Protein AF-A0AAZ3QEU1-F1 (afdb_monomer_lite)

Foldseek 3Di:
DVVVVVVVVVVVVVLVVLVVVLVVLVVVLVVLVVLLVVLVVQLVVLVVPVPDDDDPSVVVNVVSVVVSVVSVVVNVVSVVVSVVSVVVVVVVVVVDDPPPPCPDPDDDDDDDDDDDDDDDDDDDDDD

Secondary structure (DSSP, 8-state):
-HHHHHHHHHHHHHHHHHHHHHHHHHHHHHHHHHHHHHHHHHHHHHHTTTTS--SHHHHHHHHHHHHHHHHHHHHHHHHHHHHHHHHHHHHHHHT----S---------------------------

Organism: Oncorhynchus tshawytscha (NCBI:txid74940)

Sequence (127 aa):
MEGVLYKWTNYMTEITDKAESLKTKMSELRLYCDLLMQQVHTIQESEDQEGDHSNSSSETLNEASSLLSATCYTFIKTLEECMKMAKFKTDMALLNPPDDMMMSPVSPSSIQMARVGWYSTYCLAPG

Radius of gyration: 30.34 Å; chains: 1; bounding box: 49×63×72 Å

pLDDT: mean 74.04, std 22.02, range [34.56, 98.19]

Structure (mmCIF, N/CA/C/O backbone):
data_AF-A0AAZ3QEU1-F1
#
_entry.id   AF-A0AAZ3QEU1-F1
#
loop_
_atom_site.group_PDB
_atom_site.id
_atom_site.type_symbol
_atom_site.label_atom_id
_atom_site.label_alt_id
_atom_site.label_comp_id
_atom_site.label_asym_id
_atom_site.label_entity_id
_atom_site.label_seq_id
_atom_site.pdbx_PDB_ins_code
_atom_site.Cartn_x
_atom_site.Cartn_y
_atom_site.Cartn_z
_atom_site.occupancy
_atom_site.B_iso_or_equiv
_atom_site.auth_seq_id
_atom_site.auth_comp_id
_atom_site.auth_asym_id
_atom_site.auth_atom_id
_atom_site.pdbx_PDB_model_num
ATOM 1 N N . MET A 1 1 ? 30.168 2.566 -32.098 1.00 62.34 1 MET A N 1
ATOM 2 C CA . MET A 1 1 ? 29.808 1.573 -31.058 1.00 62.34 1 MET A CA 1
ATOM 3 C C . MET A 1 1 ? 29.603 2.212 -29.688 1.00 62.34 1 MET A C 1
ATOM 5 O O . MET A 1 1 ? 28.663 1.820 -29.014 1.00 62.34 1 MET A O 1
ATOM 9 N N . GLU A 1 2 ? 30.386 3.223 -29.294 1.00 75.69 2 GLU A N 1
ATOM 10 C CA . GLU A 1 2 ? 30.294 3.856 -27.960 1.00 75.69 2 GLU A CA 1
ATOM 11 C C . GLU A 1 2 ? 28.907 4.425 -27.605 1.00 75.69 2 GLU A C 1
ATOM 13 O O . GLU A 1 2 ? 28.428 4.216 -26.495 1.00 75.69 2 GLU A O 1
ATOM 18 N N . GLY A 1 3 ? 28.197 5.051 -28.552 1.00 79.50 3 GLY A N 1
ATOM 19 C CA . GLY A 1 3 ? 26.849 5.586 -28.296 1.00 79.50 3 GLY A CA 1
ATOM 20 C C . GLY A 1 3 ? 25.778 4.520 -28.016 1.00 79.50 3 GLY A C 1
ATOM 21 O O . GLY A 1 3 ? 24.833 4.774 -27.273 1.00 79.50 3 GLY A O 1
ATOM 22 N N . VAL A 1 4 ? 25.933 3.311 -28.567 1.00 88.31 4 VAL A N 1
ATOM 23 C CA . VAL A 1 4 ? 25.020 2.184 -28.295 1.00 88.31 4 VAL A CA 1
ATOM 24 C C . VAL A 1 4 ? 25.273 1.641 -26.893 1.00 88.31 4 VAL A C 1
ATOM 26 O O . VAL A 1 4 ? 24.329 1.382 -26.153 1.00 88.31 4 VAL A O 1
ATOM 29 N N . LEU A 1 5 ? 26.547 1.541 -26.513 1.00 87.88 5 LEU A N 1
ATOM 30 C CA . LEU A 1 5 ? 26.968 1.057 -25.204 1.00 87.88 5 LEU A CA 1
ATOM 31 C C . LEU A 1 5 ? 26.524 2.020 -24.091 1.00 87.88 5 LEU A C 1
ATOM 33 O O . LEU A 1 5 ? 25.940 1.568 -23.116 1.00 87.88 5 LEU A O 1
ATOM 37 N N . TYR A 1 6 ? 26.667 3.337 -24.294 1.00 89.12 6 TYR A N 1
ATOM 38 C CA . TYR A 1 6 ? 26.163 4.367 -23.371 1.00 89.12 6 TYR A CA 1
ATOM 39 C C . TYR A 1 6 ? 24.635 4.326 -23.201 1.00 89.12 6 TYR A C 1
ATOM 41 O O . TYR A 1 6 ? 24.104 4.422 -22.093 1.00 89.12 6 TYR A O 1
ATOM 49 N N . LYS A 1 7 ? 23.901 4.147 -24.307 1.00 88.19 7 LYS A N 1
ATOM 50 C CA . LYS A 1 7 ? 22.440 4.021 -24.257 1.00 88.19 7 LYS A CA 1
ATOM 51 C C . LYS A 1 7 ? 22.015 2.758 -23.502 1.00 88.19 7 LYS A C 1
ATOM 53 O O . LYS A 1 7 ? 21.059 2.804 -22.734 1.00 88.19 7 LYS A O 1
ATOM 58 N N . TRP A 1 8 ? 22.736 1.655 -23.693 1.00 86.62 8 TRP A N 1
ATOM 59 C CA . TRP A 1 8 ? 22.471 0.395 -23.005 1.00 86.62 8 TRP A CA 1
ATOM 60 C C . TRP A 1 8 ? 22.804 0.465 -21.511 1.00 86.62 8 TRP A C 1
ATOM 62 O O . TRP A 1 8 ? 22.003 0.014 -20.698 1.00 86.62 8 TRP A O 1
ATOM 72 N N . THR A 1 9 ? 23.916 1.099 -21.122 1.00 89.69 9 THR A N 1
ATOM 73 C CA . THR A 1 9 ? 24.249 1.300 -19.703 1.00 89.69 9 THR A CA 1
ATOM 74 C C . THR A 1 9 ? 23.200 2.147 -18.994 1.00 89.69 9 THR A C 1
ATOM 76 O O . THR A 1 9 ? 22.733 1.750 -17.934 1.00 89.69 9 THR A O 1
ATOM 79 N N . ASN A 1 10 ? 22.756 3.255 -19.600 1.00 88.56 10 ASN A N 1
ATOM 80 C CA . ASN A 1 10 ? 21.697 4.087 -19.017 1.00 88.56 10 ASN A CA 1
ATOM 81 C C . ASN A 1 10 ? 20.380 3.315 -18.860 1.00 88.56 10 ASN A C 1
ATOM 83 O O . ASN A 1 10 ? 19.713 3.435 -17.837 1.00 88.56 10 ASN A O 1
ATOM 87 N N . TYR A 1 11 ? 20.027 2.493 -19.849 1.00 86.88 11 TYR A N 1
ATOM 88 C CA . TYR A 1 11 ? 18.835 1.649 -19.795 1.00 86.88 11 TYR A CA 1
ATOM 89 C C . TYR A 1 11 ? 18.908 0.595 -18.676 1.00 86.88 11 TYR A C 1
ATOM 91 O O . TYR A 1 11 ? 17.948 0.414 -17.930 1.00 86.88 11 TYR A O 1
ATOM 99 N N . MET A 1 12 ? 20.057 -0.068 -18.512 1.00 85.00 12 MET A N 1
ATOM 100 C CA . MET A 1 12 ? 20.275 -1.044 -17.437 1.00 85.00 12 MET A CA 1
ATOM 101 C C . MET A 1 12 ? 20.219 -0.392 -16.048 1.00 85.00 12 MET A C 1
ATOM 103 O O . MET A 1 12 ? 19.638 -0.970 -15.125 1.00 85.00 12 MET A O 1
ATOM 107 N N . THR A 1 13 ? 20.765 0.820 -15.903 1.00 88.31 13 THR A N 1
ATOM 108 C CA . THR A 1 13 ? 20.641 1.615 -14.672 1.00 88.31 13 THR A CA 1
ATOM 109 C C . THR A 1 13 ? 19.177 1.932 -14.374 1.00 88.31 13 THR A C 1
ATOM 111 O O . THR A 1 13 ? 18.706 1.625 -13.286 1.00 88.31 13 THR A O 1
ATOM 114 N N . GLU A 1 14 ? 18.415 2.430 -15.354 1.00 88.44 14 GLU A N 1
ATOM 115 C CA . GLU A 1 14 ? 16.996 2.770 -15.165 1.00 88.44 14 GLU A CA 1
ATOM 116 C C . GLU A 1 14 ? 16.151 1.555 -14.734 1.00 88.44 14 GLU A C 1
ATOM 118 O O . GLU A 1 14 ? 15.252 1.668 -13.896 1.00 88.44 14 GLU A O 1
ATOM 123 N N . ILE A 1 15 ? 16.445 0.368 -15.276 1.00 85.19 15 ILE A N 1
ATOM 124 C CA . ILE A 1 15 ? 15.803 -0.883 -14.848 1.00 85.19 15 ILE A CA 1
ATOM 125 C C . ILE A 1 15 ? 16.153 -1.209 -13.398 1.00 85.19 15 ILE A C 1
ATOM 127 O O . ILE A 1 15 ? 15.274 -1.602 -12.626 1.00 85.19 15 ILE A O 1
ATOM 131 N N . THR A 1 16 ? 17.430 -1.082 -13.043 1.00 87.81 16 THR A N 1
ATOM 132 C CA . THR A 1 16 ? 17.924 -1.395 -11.700 1.00 87.81 16 THR A CA 1
ATOM 133 C C . THR A 1 16 ? 17.265 -0.483 -10.670 1.00 87.81 16 THR A C 1
ATOM 135 O O . THR A 1 16 ? 16.675 -0.987 -9.715 1.00 87.81 16 THR A O 1
ATOM 138 N N . ASP A 1 17 ? 17.220 0.823 -10.932 1.00 89.38 17 ASP A N 1
ATOM 139 C CA . ASP A 1 17 ? 16.587 1.816 -10.059 1.00 89.38 17 ASP A CA 1
ATOM 140 C C . ASP A 1 17 ? 15.093 1.523 -9.851 1.00 89.38 17 ASP A C 1
ATOM 142 O O . ASP A 1 17 ? 14.583 1.530 -8.726 1.00 89.38 17 ASP A O 1
ATOM 146 N N . LYS A 1 18 ? 14.370 1.189 -10.930 1.00 88.12 18 LYS A N 1
ATOM 147 C CA . LYS A 1 18 ? 12.954 0.789 -10.849 1.00 88.12 18 LYS A CA 1
ATOM 148 C C . LYS A 1 18 ? 12.767 -0.487 -10.024 1.00 88.12 18 LYS A C 1
ATOM 150 O O . LYS A 1 18 ? 11.792 -0.594 -9.276 1.00 88.12 18 LYS A O 1
ATOM 155 N N . ALA A 1 19 ? 13.676 -1.453 -10.144 1.00 87.69 19 ALA A N 1
ATOM 156 C CA . ALA A 1 19 ? 13.621 -2.697 -9.384 1.00 87.69 19 ALA A CA 1
ATOM 157 C C . ALA A 1 19 ? 13.902 -2.478 -7.889 1.00 87.69 19 ALA A C 1
ATOM 159 O O . ALA A 1 19 ? 13.234 -3.088 -7.054 1.00 87.69 19 ALA A O 1
ATOM 160 N N . GLU A 1 20 ? 14.852 -1.611 -7.539 1.00 90.69 20 GLU A N 1
ATOM 161 C CA . GLU A 1 20 ? 15.135 -1.245 -6.147 1.00 90.69 20 GLU A CA 1
ATOM 162 C C . GLU A 1 20 ? 13.985 -0.460 -5.521 1.00 90.69 20 GLU A C 1
ATOM 164 O O . GLU A 1 20 ? 13.525 -0.814 -4.435 1.00 90.69 20 GLU A O 1
ATOM 169 N N . SER A 1 21 ? 13.430 0.516 -6.243 1.00 91.44 21 SER A N 1
ATOM 170 C CA . SER A 1 21 ? 12.243 1.254 -5.802 1.00 91.44 21 SER A CA 1
ATOM 171 C C . SER A 1 21 ? 11.061 0.319 -5.514 1.00 91.44 21 SER A C 1
ATOM 173 O O . SER A 1 21 ? 10.402 0.448 -4.480 1.00 91.44 21 SER A O 1
ATOM 175 N N . LEU A 1 22 ? 10.831 -0.689 -6.366 1.00 91.50 22 LEU A N 1
ATOM 176 C CA . LEU A 1 22 ? 9.775 -1.679 -6.146 1.00 91.50 22 LEU A CA 1
ATOM 177 C C . LEU A 1 22 ? 10.015 -2.525 -4.885 1.00 91.50 22 LEU A C 1
ATOM 179 O O . LEU A 1 22 ? 9.062 -2.828 -4.170 1.00 91.50 22 LEU A O 1
ATOM 183 N N . LYS A 1 23 ? 11.267 -2.903 -4.588 1.00 91.31 23 LYS A N 1
ATOM 184 C CA . LYS A 1 23 ? 11.597 -3.636 -3.351 1.00 91.31 23 LYS A CA 1
ATOM 185 C C . LYS A 1 23 ? 11.245 -2.809 -2.117 1.00 91.31 23 LYS A C 1
ATOM 187 O O . LYS A 1 23 ? 10.619 -3.341 -1.206 1.00 91.31 23 LYS A O 1
ATOM 192 N N . THR A 1 24 ? 11.590 -1.523 -2.113 1.00 95.50 24 THR A N 1
ATOM 193 C CA . THR A 1 24 ? 11.247 -0.610 -1.014 1.00 95.50 24 THR A CA 1
ATOM 194 C C . THR A 1 24 ? 9.737 -0.515 -0.831 1.00 95.50 24 THR A C 1
ATOM 196 O O . THR A 1 24 ? 9.243 -0.749 0.268 1.00 95.50 24 THR A O 1
ATOM 199 N N . LYS A 1 25 ? 8.983 -0.299 -1.915 1.00 94.12 25 LYS A N 1
ATOM 200 C CA . LYS A 1 25 ? 7.514 -0.236 -1.855 1.00 94.12 25 LYS A CA 1
ATOM 201 C C . LYS A 1 25 ? 6.875 -1.545 -1.387 1.00 94.12 25 LYS A C 1
ATOM 203 O O . LYS A 1 25 ? 5.877 -1.528 -0.679 1.00 94.12 25 LYS A O 1
ATOM 208 N N . MET A 1 26 ? 7.452 -2.697 -1.727 1.00 93.81 26 MET A N 1
ATOM 209 C CA . MET A 1 26 ? 6.990 -3.992 -1.211 1.00 93.81 26 MET A CA 1
ATOM 210 C C . MET A 1 26 ? 7.213 -4.146 0.298 1.00 93.81 26 MET A C 1
ATOM 212 O O . MET A 1 26 ? 6.419 -4.811 0.967 1.00 93.81 26 MET A O 1
ATOM 216 N N . SER A 1 27 ? 8.279 -3.555 0.839 1.00 96.88 27 SER A N 1
ATOM 217 C CA . SER A 1 27 ? 8.496 -3.479 2.286 1.00 96.88 27 SER A CA 1
ATOM 218 C C . SER A 1 27 ? 7.516 -2.508 2.948 1.00 96.88 27 SER A C 1
ATOM 220 O O . SER A 1 27 ? 6.958 -2.845 3.987 1.00 96.88 27 SER A O 1
ATOM 222 N N . GLU A 1 28 ? 7.234 -1.358 2.325 1.00 97.12 28 GLU A N 1
ATOM 223 C CA . GLU A 1 28 ? 6.202 -0.416 2.791 1.00 97.12 28 GLU A CA 1
ATOM 224 C C . GLU A 1 28 ? 4.820 -1.075 2.852 1.00 97.12 28 GLU A C 1
ATOM 226 O O . GLU A 1 28 ? 4.126 -0.952 3.855 1.00 97.12 28 GLU A O 1
ATOM 231 N N . LEU A 1 29 ? 4.436 -1.844 1.827 1.00 97.94 29 LEU A N 1
ATOM 232 C CA . LEU A 1 29 ? 3.163 -2.569 1.823 1.00 97.94 29 LEU A CA 1
ATOM 233 C C . LEU A 1 29 ? 3.058 -3.574 2.972 1.00 97.94 29 LEU A C 1
ATOM 235 O O . LEU A 1 29 ? 1.996 -3.685 3.578 1.00 97.94 29 LEU A O 1
ATOM 239 N N . ARG A 1 30 ? 4.146 -4.286 3.295 1.00 97.38 30 ARG A N 1
ATOM 240 C CA . ARG A 1 30 ? 4.172 -5.181 4.463 1.00 97.38 30 ARG A CA 1
ATOM 241 C C . ARG A 1 30 ? 3.993 -4.407 5.762 1.00 97.38 30 ARG A C 1
ATOM 243 O O . ARG A 1 30 ? 3.157 -4.795 6.567 1.00 97.38 30 ARG A O 1
ATOM 250 N N . LEU A 1 31 ? 4.705 -3.291 5.913 1.00 98.00 31 LEU A N 1
ATOM 251 C CA . LEU A 1 31 ? 4.555 -2.417 7.073 1.00 98.00 31 LEU A CA 1
ATOM 252 C C . LEU A 1 31 ? 3.110 -1.924 7.216 1.00 98.00 31 LEU A C 1
ATOM 254 O O . LEU A 1 31 ? 2.565 -1.936 8.313 1.00 98.00 31 LEU A O 1
ATOM 258 N N . TYR A 1 32 ? 2.465 -1.520 6.122 1.00 98.19 32 TYR A N 1
ATOM 259 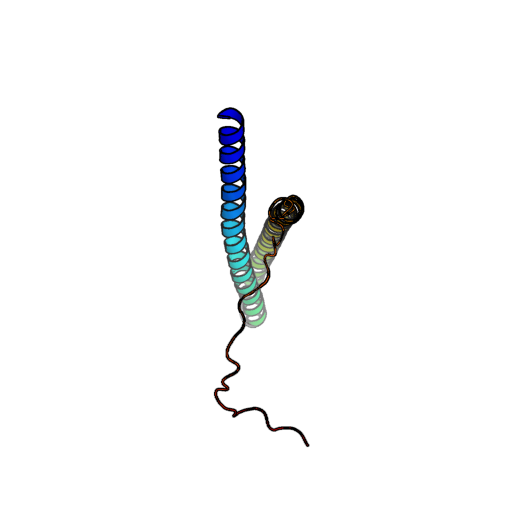C CA . TYR A 1 32 ? 1.066 -1.108 6.169 1.00 98.19 32 TYR A CA 1
ATOM 260 C C . TYR A 1 32 ? 0.143 -2.253 6.583 1.00 98.19 32 TYR A C 1
ATOM 262 O O . TYR A 1 32 ? -0.749 -2.012 7.382 1.00 98.19 32 TYR A O 1
ATOM 270 N N . CYS A 1 33 ? 0.362 -3.489 6.125 1.00 97.69 33 CYS A N 1
ATOM 271 C CA . CYS A 1 33 ? -0.405 -4.639 6.616 1.00 97.69 33 CYS A CA 1
ATOM 272 C C . CYS A 1 33 ? -0.267 -4.820 8.135 1.00 97.69 33 CYS A C 1
ATOM 274 O O . CYS A 1 33 ? -1.274 -5.034 8.810 1.00 97.69 33 CYS A O 1
ATOM 276 N N . ASP A 1 34 ? 0.952 -4.697 8.667 1.00 97.94 34 ASP A N 1
ATOM 277 C CA . ASP A 1 34 ? 1.208 -4.814 10.106 1.00 97.94 34 ASP A CA 1
ATOM 278 C C . ASP A 1 34 ? 0.497 -3.694 10.884 1.00 97.94 34 ASP A C 1
ATOM 280 O O . ASP A 1 34 ? -0.188 -3.956 11.873 1.00 97.94 34 ASP A O 1
ATOM 284 N N . LEU A 1 35 ? 0.581 -2.453 10.391 1.00 97.38 35 LEU A N 1
ATOM 285 C CA . LEU A 1 35 ? -0.105 -1.302 10.981 1.00 97.38 35 LEU A CA 1
ATOM 286 C C . LEU A 1 35 ? -1.628 -1.455 10.939 1.00 97.38 35 LEU A C 1
ATOM 288 O O . LEU A 1 35 ? -2.287 -1.189 11.938 1.00 97.38 35 LEU A O 1
ATOM 292 N N . LEU A 1 36 ? -2.191 -1.904 9.814 1.00 97.75 36 LEU A N 1
ATOM 293 C CA . LEU A 1 36 ? -3.630 -2.135 9.674 1.00 97.75 36 LEU A CA 1
ATOM 294 C C . LEU A 1 36 ? -4.114 -3.186 10.679 1.00 97.75 36 LEU A C 1
ATOM 296 O O . LEU A 1 36 ? -5.152 -3.001 11.307 1.00 97.75 36 LEU A O 1
ATOM 300 N N . MET A 1 37 ? -3.349 -4.264 10.871 1.00 96.75 37 MET A N 1
ATOM 301 C CA . MET A 1 37 ? -3.673 -5.300 11.853 1.00 96.75 37 MET A CA 1
ATOM 302 C C . MET A 1 37 ? -3.654 -4.747 13.281 1.00 96.75 37 MET A C 1
ATOM 304 O O . MET A 1 37 ? -4.593 -4.978 14.039 1.00 96.75 37 MET A O 1
ATOM 308 N N . GLN A 1 38 ? -2.624 -3.970 13.631 1.00 95.94 38 GLN A N 1
ATOM 309 C CA . GLN A 1 38 ? -2.533 -3.305 14.934 1.00 95.94 38 GLN A CA 1
ATOM 310 C C . GLN A 1 38 ? -3.704 -2.344 15.167 1.00 95.94 38 GLN A C 1
ATOM 312 O O . GLN A 1 38 ? -4.339 -2.402 16.214 1.00 95.94 38 GLN A O 1
ATOM 317 N N . GLN A 1 39 ? -4.030 -1.507 14.181 1.00 96.12 39 GLN A N 1
ATOM 318 C CA . GLN A 1 39 ? -5.129 -0.542 14.255 1.00 96.12 39 GLN A CA 1
ATOM 319 C C . GLN A 1 39 ? -6.488 -1.226 14.441 1.00 96.12 39 GLN A C 1
ATOM 321 O O . GLN A 1 39 ? -7.294 -0.767 15.247 1.00 96.12 39 GLN A O 1
ATOM 326 N N . VAL A 1 40 ? -6.731 -2.338 13.738 1.00 95.00 40 VAL A N 1
ATOM 327 C CA . VAL A 1 40 ? -7.954 -3.139 13.904 1.00 95.00 40 VAL A CA 1
ATOM 328 C C . VAL A 1 40 ? -8.049 -3.715 15.318 1.00 95.00 40 VAL A C 1
ATOM 330 O O . VAL A 1 40 ? -9.111 -3.616 15.927 1.00 95.00 40 VAL A O 1
ATOM 333 N N . HIS A 1 41 ? -6.955 -4.251 15.869 1.00 92.44 41 HIS A N 1
ATOM 334 C CA . HIS A 1 41 ? -6.938 -4.738 17.252 1.00 92.44 41 HIS A CA 1
ATOM 335 C C . HIS A 1 41 ? -7.202 -3.624 18.268 1.00 92.44 41 HIS A C 1
ATOM 337 O O . HIS A 1 41 ? -8.024 -3.803 19.158 1.00 92.44 41 HIS A O 1
ATOM 343 N N . THR A 1 42 ? -6.574 -2.457 18.107 1.00 90.31 42 THR A N 1
ATOM 344 C CA . THR A 1 42 ? -6.789 -1.310 19.003 1.00 90.31 42 THR A CA 1
ATOM 345 C C . THR A 1 42 ? -8.249 -0.864 19.034 1.00 90.31 42 THR A C 1
ATOM 347 O O . THR A 1 42 ? -8.765 -0.540 20.102 1.00 90.31 42 THR A O 1
ATOM 350 N N . ILE A 1 43 ? -8.924 -0.850 17.881 1.00 90.44 43 ILE A N 1
ATOM 351 C CA . ILE A 1 43 ? -10.350 -0.504 17.800 1.00 90.44 43 ILE A CA 1
ATOM 352 C C . ILE A 1 43 ? -11.192 -1.561 18.524 1.00 90.44 43 ILE A C 1
ATOM 354 O O . ILE A 1 43 ? -11.994 -1.203 19.379 1.00 90.44 43 ILE A O 1
ATOM 358 N N . GLN A 1 44 ? -10.958 -2.849 18.254 1.00 89.62 44 GLN A N 1
ATOM 359 C CA . GLN A 1 44 ? -11.690 -3.952 18.895 1.00 89.62 44 GLN A CA 1
ATOM 360 C C . GLN A 1 44 ? -11.532 -3.949 20.425 1.00 89.62 44 GLN A C 1
ATOM 362 O O . GLN A 1 44 ? -12.516 -4.034 21.152 1.00 89.62 44 GLN A O 1
ATOM 367 N N . GLU A 1 45 ? -10.309 -3.769 20.929 1.00 87.06 45 GLU A N 1
ATOM 368 C CA . GLU A 1 45 ? -10.029 -3.711 22.373 1.00 87.06 45 GLU A CA 1
ATOM 369 C C . GLU A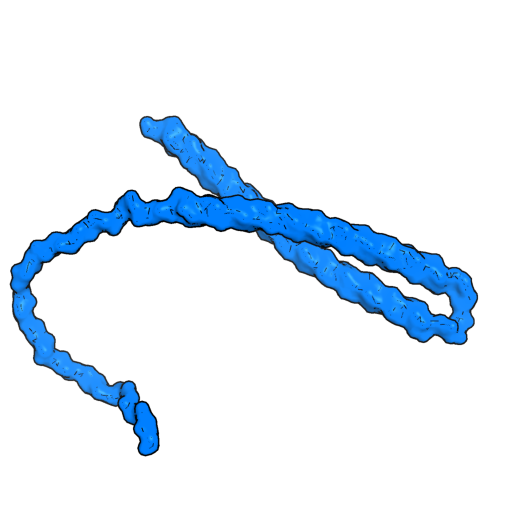 1 45 ? -10.671 -2.501 23.066 1.00 87.06 45 GLU A C 1
ATOM 371 O O . GLU A 1 45 ? -10.901 -2.520 24.277 1.00 87.06 45 GLU A O 1
ATOM 376 N N . SER A 1 46 ? -10.925 -1.435 22.307 1.00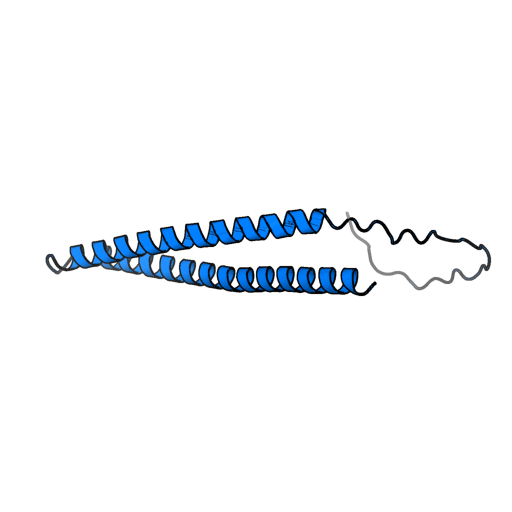 81.56 46 SER A N 1
ATOM 377 C CA . SER A 1 46 ? -11.552 -0.211 22.801 1.00 81.56 46 SER A CA 1
ATOM 378 C C . SER A 1 46 ? -13.086 -0.321 22.829 1.00 81.56 46 SER A C 1
ATOM 380 O O . SER A 1 46 ? -13.713 0.307 23.681 1.00 81.56 46 SER A O 1
ATOM 382 N N . GLU A 1 47 ? -13.682 -1.150 21.963 1.00 74.19 47 GLU A N 1
ATOM 383 C CA . GLU A 1 47 ? -15.108 -1.528 22.001 1.00 74.19 47 GLU A CA 1
ATOM 384 C C . GLU A 1 47 ? -15.412 -2.483 23.176 1.00 74.19 47 GLU A C 1
ATOM 386 O O . GLU A 1 47 ? -16.418 -2.330 23.866 1.00 74.19 47 GLU A O 1
ATOM 391 N N . ASP A 1 48 ? -14.514 -3.424 23.489 1.00 68.00 48 ASP A N 1
ATOM 392 C CA . ASP A 1 48 ? -14.706 -4.384 24.593 1.00 68.00 48 ASP A CA 1
ATOM 393 C C . ASP A 1 48 ? -14.638 -3.743 26.001 1.00 68.00 48 ASP A C 1
ATOM 395 O O . ASP A 1 48 ? -15.119 -4.318 26.982 1.00 68.00 48 ASP A O 1
ATOM 399 N N . GLN A 1 49 ? -14.058 -2.543 26.130 1.00 64.88 49 GLN A N 1
ATOM 400 C CA . GLN A 1 49 ? -13.879 -1.826 27.405 1.00 64.88 49 GLN A CA 1
ATOM 401 C C . GLN A 1 49 ? -15.045 -0.898 27.787 1.00 64.88 49 GLN A C 1
ATOM 403 O O . GLN A 1 49 ? -14.970 -0.168 28.779 1.00 64.88 49 GLN A O 1
ATOM 408 N N . GLU A 1 50 ? -16.159 -0.949 27.058 1.00 55.88 50 GLU A N 1
ATOM 409 C CA . GLU A 1 50 ? -17.305 -0.037 27.193 1.00 55.88 50 GLU A CA 1
ATOM 410 C C . GLU A 1 50 ? -18.142 -0.226 28.485 1.00 55.88 50 GLU A C 1
ATOM 412 O O . GLU A 1 50 ? -19.218 0.349 28.647 1.00 55.88 50 GLU A O 1
ATOM 417 N N . GLY A 1 51 ? -17.635 -1.005 29.448 1.00 55.41 51 GLY A N 1
ATOM 418 C CA . GLY A 1 51 ? -18.299 -1.326 30.711 1.00 55.41 51 GLY A CA 1
ATOM 419 C C . GLY A 1 51 ? -18.054 -0.382 31.896 1.00 55.41 51 GLY A C 1
ATOM 420 O O . GLY A 1 51 ? -18.825 -0.483 32.848 1.00 55.41 51 GLY A O 1
ATOM 421 N N . ASP A 1 52 ? -17.039 0.502 31.893 1.00 53.75 52 ASP A N 1
ATOM 422 C CA . ASP A 1 52 ? -16.639 1.176 33.155 1.00 53.75 52 ASP A CA 1
ATOM 423 C C . ASP A 1 52 ? -16.435 2.708 33.127 1.00 53.75 52 ASP A C 1
ATOM 425 O O . ASP A 1 52 ? -16.705 3.346 34.139 1.00 53.75 52 ASP A O 1
ATOM 429 N N . HIS A 1 53 ? -16.055 3.387 32.032 1.00 51.88 53 HIS A N 1
ATOM 430 C CA . HIS A 1 53 ? -15.792 4.842 32.121 1.00 51.88 53 HIS A CA 1
ATOM 431 C C . HIS A 1 53 ? -16.073 5.671 30.845 1.00 51.88 53 HIS A C 1
ATOM 433 O O . HIS A 1 53 ? -15.343 5.631 29.863 1.00 51.88 53 HIS A O 1
ATOM 439 N N . SER A 1 54 ? -17.128 6.495 30.933 1.00 53.34 54 SER A N 1
ATOM 440 C CA . SER A 1 54 ? -17.289 7.890 30.458 1.00 53.34 54 SER A CA 1
ATOM 441 C C . SER A 1 54 ? -16.431 8.422 29.292 1.00 53.34 54 SER A C 1
ATOM 443 O O . SER A 1 54 ? -15.227 8.566 29.466 1.00 53.34 54 SER A O 1
ATOM 445 N N . ASN A 1 55 ? -17.090 8.903 28.220 1.00 53.78 55 ASN A N 1
ATOM 446 C CA . ASN A 1 55 ? -16.721 9.930 27.207 1.00 53.78 55 ASN A CA 1
ATOM 447 C C . ASN A 1 55 ? -15.333 9.909 26.516 1.00 53.78 55 ASN A C 1
ATOM 449 O O . ASN A 1 55 ? -15.266 10.228 25.335 1.00 53.78 55 ASN A O 1
ATOM 453 N N . SER A 1 56 ? -14.250 9.547 27.201 1.00 58.12 56 SER A N 1
ATOM 454 C CA . SER A 1 56 ? -12.874 9.509 26.694 1.00 58.12 56 SER A CA 1
ATOM 455 C C . SER A 1 56 ? -12.638 8.386 25.678 1.00 58.12 56 SER A C 1
ATOM 457 O O . SER A 1 56 ? -11.806 8.556 24.795 1.00 58.12 56 SER A O 1
ATOM 459 N N . SER A 1 57 ? -13.369 7.265 25.774 1.00 64.19 57 SER A N 1
ATOM 460 C CA . SER A 1 57 ? -13.228 6.121 24.850 1.00 64.19 57 SER A CA 1
ATOM 461 C C . SER A 1 57 ? -13.695 6.442 23.418 1.00 64.19 57 SER A C 1
ATOM 463 O O . SER A 1 57 ? -13.151 5.949 22.430 1.00 64.19 57 SER A O 1
ATOM 465 N N . SER A 1 58 ? -14.678 7.340 23.276 1.00 69.44 58 SER A N 1
ATOM 466 C CA . SER A 1 58 ? -15.226 7.710 21.965 1.00 69.44 58 SER A CA 1
ATOM 467 C C . SER A 1 58 ? -14.238 8.525 21.120 1.00 69.44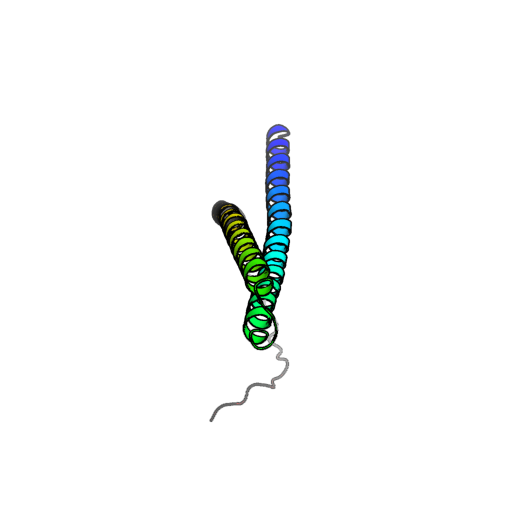 58 SER A C 1
ATOM 469 O O . SER A 1 58 ? -14.139 8.308 19.911 1.00 69.44 58 SER A O 1
ATOM 471 N N . GLU A 1 59 ? -13.470 9.427 21.741 1.00 76.44 59 GLU A N 1
ATOM 472 C CA . GLU A 1 59 ? -12.458 10.221 21.032 1.00 76.44 59 GLU A CA 1
ATOM 473 C C . GLU A 1 59 ? -11.291 9.339 20.568 1.00 76.44 59 GLU A C 1
ATOM 475 O O . GLU A 1 59 ? -10.886 9.426 19.409 1.00 76.44 59 GLU A O 1
ATOM 480 N N . THR A 1 60 ? -10.828 8.408 21.410 1.00 78.25 60 THR A N 1
ATOM 481 C CA . THR A 1 60 ? -9.754 7.464 21.058 1.00 78.25 60 THR A CA 1
ATOM 482 C C . THR A 1 60 ? -10.157 6.506 19.935 1.00 78.25 60 THR A C 1
ATOM 484 O O . THR A 1 60 ? -9.364 6.255 19.027 1.00 78.25 60 THR A O 1
ATOM 487 N N . LEU A 1 61 ? -11.404 6.018 19.934 1.00 83.62 61 LEU A N 1
ATOM 488 C CA . LEU A 1 61 ? -11.949 5.190 18.850 1.00 83.62 61 LEU A CA 1
ATOM 489 C C . LEU A 1 61 ? -12.040 5.956 17.524 1.00 83.62 61 LEU A C 1
ATOM 491 O O . LEU A 1 61 ? -11.713 5.417 16.461 1.00 83.62 61 LEU A O 1
ATOM 495 N N . ASN A 1 62 ? -12.461 7.221 17.574 1.00 87.06 62 ASN A N 1
ATOM 496 C CA . ASN A 1 62 ? -12.550 8.073 16.392 1.00 87.06 62 ASN A CA 1
ATOM 497 C C . ASN A 1 62 ? -11.161 8.378 15.804 1.00 87.06 62 ASN A C 1
ATOM 499 O O . ASN A 1 62 ? -10.971 8.307 14.588 1.00 87.06 62 ASN A O 1
ATOM 503 N N . GLU A 1 63 ? -10.166 8.653 16.650 1.00 90.00 63 GLU A N 1
ATOM 504 C CA . GLU A 1 63 ? -8.776 8.836 16.218 1.00 90.00 63 GLU A CA 1
ATOM 505 C C . GLU A 1 63 ? -8.194 7.561 15.596 1.00 90.00 63 GLU A C 1
ATOM 507 O O . GLU A 1 63 ? -7.615 7.620 14.507 1.00 90.00 63 GLU A O 1
ATOM 512 N N . ALA A 1 64 ? -8.408 6.400 16.224 1.00 90.56 64 ALA A N 1
ATOM 513 C CA . ALA A 1 64 ? -7.971 5.109 15.694 1.00 90.56 64 ALA A CA 1
ATOM 514 C C . ALA A 1 64 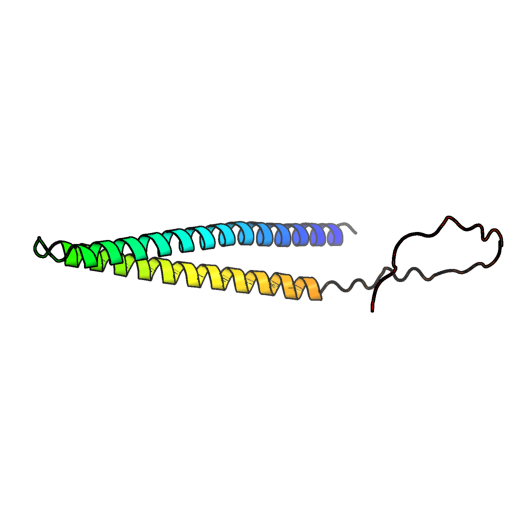? -8.618 4.800 14.331 1.00 90.56 64 ALA A C 1
ATOM 516 O O . ALA A 1 64 ? -7.933 4.379 13.396 1.00 90.56 64 ALA A O 1
ATOM 517 N N . SER A 1 65 ? -9.913 5.092 14.176 1.00 93.19 65 SER A N 1
ATOM 518 C CA . SER A 1 65 ? -10.659 4.916 12.920 1.00 93.19 65 SER A CA 1
ATOM 519 C C . SER A 1 65 ? -10.188 5.865 11.809 1.00 93.19 65 SER A C 1
ATOM 521 O O . SER A 1 65 ? -10.069 5.476 10.640 1.00 93.19 65 SER A O 1
ATOM 523 N N . SER A 1 66 ? -9.885 7.115 12.166 1.00 95.69 66 SER A N 1
ATOM 524 C CA . SER A 1 66 ? -9.325 8.113 11.250 1.00 95.69 66 SER A CA 1
ATOM 525 C C . SER A 1 66 ? -7.935 7.697 10.762 1.00 95.69 66 SER A C 1
ATOM 527 O O . SER A 1 66 ? -7.656 7.708 9.558 1.00 95.69 66 SER A O 1
ATOM 529 N N . LEU A 1 67 ? -7.079 7.239 11.679 1.00 96.38 67 LEU A N 1
ATOM 530 C CA . LEU A 1 67 ? -5.742 6.761 11.352 1.00 96.38 67 LEU A CA 1
ATOM 531 C C . LEU A 1 67 ? -5.786 5.487 10.494 1.00 96.38 67 LEU A C 1
ATOM 533 O O . LEU A 1 67 ? -5.045 5.398 9.516 1.00 96.38 67 LEU A O 1
ATOM 537 N N . LEU A 1 68 ? -6.684 4.543 10.797 1.00 97.44 68 LEU A N 1
ATOM 538 C CA . LEU A 1 68 ? -6.922 3.352 9.974 1.00 97.44 68 LEU A CA 1
ATOM 539 C C . LEU A 1 68 ? -7.291 3.736 8.538 1.00 97.44 68 LEU A C 1
ATOM 541 O O . LEU A 1 68 ? -6.723 3.212 7.578 1.00 97.44 68 LEU A O 1
ATOM 545 N N . SER A 1 69 ? -8.199 4.702 8.382 1.00 97.69 69 SER A N 1
ATOM 546 C CA . SER A 1 69 ? -8.587 5.218 7.068 1.00 97.69 69 SER A CA 1
ATOM 547 C C . SER A 1 69 ? -7.386 5.806 6.322 1.00 97.69 69 SER A C 1
ATOM 549 O O . SER A 1 69 ? -7.173 5.494 5.148 1.00 97.69 69 SER A O 1
ATOM 551 N N . ALA A 1 70 ? -6.557 6.610 6.995 1.00 97.81 70 ALA A N 1
ATOM 552 C CA . ALA A 1 70 ? -5.348 7.186 6.408 1.00 97.81 70 ALA A CA 1
ATOM 553 C C . ALA A 1 70 ? -4.325 6.114 5.980 1.00 97.81 70 ALA A C 1
ATOM 555 O O . ALA A 1 70 ? -3.749 6.212 4.887 1.00 97.81 70 ALA A O 1
ATOM 556 N N . THR A 1 71 ? -4.134 5.067 6.789 1.00 97.81 71 THR A N 1
ATOM 557 C CA . THR A 1 71 ? -3.276 3.926 6.441 1.00 97.81 71 THR A CA 1
ATOM 558 C C . THR A 1 71 ? -3.817 3.189 5.218 1.00 97.81 71 THR A C 1
ATOM 560 O O . THR A 1 71 ? -3.059 2.951 4.280 1.00 97.81 71 THR A O 1
ATOM 563 N N . CYS A 1 72 ? -5.124 2.906 5.161 1.00 98.06 72 CYS A N 1
ATOM 564 C CA . CYS A 1 72 ? -5.771 2.282 4.002 1.00 98.06 72 CYS A CA 1
ATOM 565 C C . CYS A 1 72 ? -5.560 3.092 2.714 1.00 98.06 72 CYS A C 1
ATOM 567 O O . CYS A 1 72 ? -5.174 2.532 1.688 1.00 98.06 72 CYS A O 1
ATOM 569 N N . TYR A 1 73 ? -5.755 4.414 2.757 1.00 97.88 73 TYR A N 1
ATOM 570 C CA . TYR A 1 73 ? -5.522 5.272 1.590 1.00 97.88 73 TYR A CA 1
ATOM 571 C C . TYR A 1 73 ? -4.072 5.219 1.109 1.00 97.88 73 TYR A C 1
ATOM 573 O O . TYR A 1 73 ? -3.817 5.154 -0.096 1.00 97.88 73 TYR A O 1
ATOM 581 N N . THR A 1 74 ? -3.124 5.244 2.042 1.00 97.69 74 THR A N 1
ATOM 582 C CA . THR A 1 74 ? -1.695 5.188 1.720 1.00 97.69 74 THR A CA 1
ATOM 583 C C . THR A 1 74 ? -1.321 3.821 1.149 1.00 97.69 74 THR A C 1
ATOM 585 O O . THR A 1 74 ? -0.671 3.753 0.109 1.00 97.69 74 THR A O 1
ATOM 588 N N . PHE A 1 75 ? -1.821 2.738 1.750 1.00 98.19 75 PHE A N 1
ATOM 589 C CA . PHE A 1 75 ? -1.650 1.374 1.256 1.00 98.19 75 PHE A CA 1
ATOM 590 C C . PHE A 1 75 ? -2.130 1.226 -0.188 1.00 98.19 75 PHE A C 1
ATOM 592 O O . PHE A 1 75 ? -1.381 0.738 -1.035 1.00 98.19 75 PHE A O 1
ATOM 599 N N . ILE A 1 76 ? -3.350 1.683 -0.488 1.00 97.81 76 ILE A N 1
ATOM 600 C CA . ILE A 1 76 ? -3.927 1.591 -1.834 1.00 97.81 76 ILE A CA 1
ATOM 601 C C . ILE A 1 76 ? -3.062 2.361 -2.835 1.00 97.81 76 ILE A C 1
ATOM 603 O O . ILE A 1 76 ? -2.713 1.811 -3.878 1.00 97.81 76 ILE A O 1
ATOM 607 N N . LYS A 1 77 ? -2.650 3.595 -2.511 1.00 97.50 77 LYS A N 1
ATOM 608 C CA . LYS A 1 77 ? -1.771 4.384 -3.389 1.00 97.50 77 LYS A CA 1
ATOM 609 C C . LYS A 1 77 ? -0.452 3.669 -3.675 1.00 97.50 77 LYS A C 1
ATOM 611 O O . LYS A 1 77 ? -0.072 3.538 -4.838 1.00 97.50 77 LYS A O 1
ATOM 616 N N . THR A 1 78 ? 0.223 3.159 -2.647 1.00 96.19 78 THR A N 1
ATOM 617 C CA . THR A 1 78 ? 1.489 2.433 -2.821 1.00 96.19 78 THR A CA 1
ATOM 618 C C . THR A 1 78 ? 1.289 1.143 -3.619 1.00 96.19 78 THR A C 1
ATOM 620 O O . THR A 1 78 ? 2.111 0.807 -4.473 1.00 96.19 78 THR A O 1
ATOM 623 N N . LEU A 1 79 ? 0.174 0.436 -3.416 1.00 96.56 79 LEU A N 1
ATOM 624 C CA . LEU A 1 79 ? -0.160 -0.768 -4.173 1.00 96.56 79 LEU A CA 1
ATOM 625 C C . LEU A 1 79 ? -0.396 -0.455 -5.657 1.00 96.56 79 LEU A C 1
ATOM 627 O O . LEU A 1 79 ? 0.118 -1.159 -6.527 1.00 96.56 79 LEU A O 1
ATOM 631 N N . GLU A 1 80 ? -1.126 0.616 -5.965 1.00 95.06 80 GLU A N 1
ATOM 632 C CA . GLU A 1 80 ? -1.337 1.079 -7.338 1.00 95.06 80 GLU A CA 1
ATOM 633 C C . GLU A 1 80 ? -0.026 1.457 -8.032 1.00 95.06 80 GLU A C 1
ATOM 635 O O . GLU A 1 80 ? 0.172 1.137 -9.208 1.00 95.06 80 GLU A O 1
ATOM 640 N N . GLU A 1 81 ? 0.890 2.111 -7.319 1.00 93.19 81 GLU A N 1
ATOM 641 C CA . GLU A 1 81 ? 2.230 2.414 -7.823 1.00 93.19 81 GLU A CA 1
ATOM 642 C C . GLU A 1 81 ? 3.018 1.134 -8.123 1.00 93.19 81 GLU A C 1
ATOM 644 O O . GLU A 1 81 ? 3.565 0.994 -9.220 1.00 93.19 81 GLU A O 1
ATOM 649 N N . CYS A 1 82 ? 2.995 0.154 -7.216 1.00 92.88 82 CYS A N 1
ATOM 650 C CA . CYS A 1 82 ? 3.592 -1.162 -7.440 1.00 92.88 82 CYS A CA 1
ATOM 651 C C . CYS A 1 82 ? 3.015 -1.859 -8.680 1.00 92.88 82 CYS A C 1
ATOM 653 O O . CYS A 1 82 ? 3.774 -2.390 -9.491 1.00 92.88 82 CYS A O 1
ATOM 655 N N . MET A 1 83 ? 1.691 -1.837 -8.870 1.00 91.31 83 MET A N 1
ATOM 656 C CA . MET A 1 83 ? 1.043 -2.442 -10.040 1.00 91.31 83 MET A CA 1
ATOM 657 C C . MET A 1 83 ? 1.458 -1.759 -11.349 1.00 91.31 83 MET A C 1
ATOM 659 O O . MET A 1 83 ? 1.730 -2.442 -12.339 1.00 91.31 83 MET A O 1
ATOM 663 N N . LYS A 1 84 ? 1.573 -0.423 -11.362 1.00 89.38 84 LYS A N 1
ATOM 664 C CA . LYS A 1 84 ? 2.065 0.337 -12.527 1.00 89.38 84 LYS A CA 1
ATOM 665 C C . LYS A 1 84 ? 3.512 -0.037 -12.869 1.00 89.38 84 LYS A C 1
ATOM 667 O O . LYS A 1 84 ? 3.824 -0.273 -14.036 1.00 89.38 84 LYS A O 1
ATOM 672 N N . MET A 1 85 ? 4.378 -0.152 -11.862 1.00 85.00 85 MET A N 1
ATOM 673 C CA . MET A 1 85 ? 5.780 -0.555 -12.034 1.00 85.00 85 MET A CA 1
ATOM 674 C C . MET A 1 85 ? 5.916 -2.021 -12.476 1.00 85.00 85 MET A C 1
ATOM 676 O O . MET A 1 85 ? 6.753 -2.344 -13.319 1.00 85.00 85 MET A O 1
ATOM 680 N N . ALA A 1 86 ? 5.072 -2.916 -11.956 1.00 82.56 86 ALA A N 1
ATOM 681 C CA . ALA A 1 86 ? 5.043 -4.322 -12.349 1.00 82.56 86 ALA A CA 1
ATOM 682 C C . ALA A 1 86 ? 4.565 -4.504 -13.797 1.00 82.56 86 ALA A C 1
ATOM 684 O O . ALA A 1 86 ? 5.153 -5.293 -14.534 1.00 82.56 86 ALA A O 1
ATOM 685 N N . LYS A 1 87 ? 3.561 -3.733 -14.236 1.00 75.88 87 LYS A N 1
ATOM 686 C CA . LYS A 1 87 ? 3.112 -3.724 -15.635 1.00 75.88 87 LYS A CA 1
ATOM 687 C C . LYS A 1 87 ? 4.236 -3.303 -16.585 1.00 75.88 87 LYS A C 1
ATOM 689 O O . LYS A 1 87 ? 4.446 -3.966 -17.594 1.00 75.88 87 LYS A O 1
ATOM 694 N N . PHE A 1 88 ? 5.025 -2.294 -16.204 1.00 67.38 88 PHE A N 1
ATOM 695 C CA . PHE A 1 88 ? 6.223 -1.905 -16.952 1.00 67.38 88 PHE A CA 1
ATOM 696 C C . PHE A 1 88 ? 7.235 -3.058 -17.058 1.00 67.38 88 PHE A C 1
ATOM 698 O O . PHE A 1 88 ? 7.772 -3.306 -18.132 1.00 67.38 88 PHE A O 1
ATOM 705 N N . LYS A 1 89 ? 7.463 -3.821 -15.980 1.00 63.91 89 LYS A N 1
ATOM 706 C CA . LYS A 1 89 ? 8.349 -4.999 -16.010 1.00 63.91 89 LYS A CA 1
ATOM 707 C C . LYS A 1 89 ? 7.832 -6.103 -16.947 1.00 63.91 89 LYS A C 1
ATOM 709 O O . LYS A 1 89 ? 8.639 -6.713 -17.643 1.00 63.91 89 LYS A O 1
ATOM 714 N N . THR A 1 90 ? 6.522 -6.354 -16.980 1.00 64.44 90 THR A N 1
ATOM 715 C CA . THR A 1 90 ? 5.905 -7.353 -17.873 1.00 64.44 90 THR A CA 1
ATOM 716 C C . THR A 1 90 ? 5.980 -6.938 -19.341 1.00 64.44 90 THR A C 1
ATOM 718 O O . THR A 1 90 ? 6.379 -7.751 -20.173 1.00 64.44 90 THR A O 1
ATOM 721 N N . ASP A 1 91 ? 5.679 -5.676 -19.659 1.00 59.00 91 ASP A N 1
ATOM 722 C CA . ASP A 1 91 ? 5.800 -5.150 -21.025 1.00 59.00 91 ASP A CA 1
ATOM 723 C C . ASP A 1 91 ? 7.262 -5.202 -21.512 1.00 59.00 91 ASP A C 1
ATOM 725 O O . ASP A 1 91 ? 7.526 -5.555 -22.659 1.00 59.00 91 ASP A O 1
ATOM 729 N N . MET A 1 92 ? 8.235 -4.948 -20.629 1.00 57.25 92 MET A N 1
ATOM 730 C CA . MET A 1 92 ? 9.664 -5.092 -20.945 1.00 57.25 92 MET A CA 1
ATOM 731 C C . MET A 1 92 ? 10.109 -6.555 -21.103 1.00 57.25 92 MET A C 1
ATOM 733 O O . MET A 1 92 ? 10.949 -6.846 -21.950 1.00 57.25 92 MET A O 1
ATOM 737 N N . ALA A 1 93 ? 9.554 -7.488 -20.322 1.00 57.59 93 ALA A N 1
ATOM 738 C CA . ALA A 1 93 ? 9.832 -8.917 -20.482 1.00 57.59 93 ALA A CA 1
ATOM 739 C C . ALA A 1 93 ? 9.297 -9.464 -21.819 1.00 57.59 93 ALA A C 1
ATOM 741 O O . ALA A 1 93 ? 9.915 -10.352 -22.397 1.00 57.59 93 ALA A O 1
ATOM 742 N N . LEU A 1 94 ? 8.192 -8.906 -22.326 1.00 54.16 94 LEU A N 1
ATOM 743 C CA . LEU A 1 94 ? 7.636 -9.223 -23.647 1.00 54.16 94 LEU A CA 1
ATOM 744 C C . LEU A 1 94 ? 8.408 -8.578 -24.808 1.00 54.16 94 LEU A C 1
ATOM 746 O O . LEU A 1 94 ? 8.412 -9.126 -25.906 1.00 54.16 94 LEU A O 1
ATOM 750 N N . LEU A 1 95 ? 9.077 -7.444 -24.580 1.00 52.03 95 LEU A N 1
ATOM 751 C CA . LEU A 1 95 ? 9.932 -6.785 -25.577 1.00 52.03 95 LEU A CA 1
ATOM 752 C C . LEU A 1 95 ? 11.336 -7.403 -25.703 1.00 52.03 95 LEU A C 1
ATOM 754 O O . LEU A 1 95 ? 12.113 -6.948 -26.540 1.00 52.03 95 LEU A O 1
ATOM 758 N N . ASN A 1 96 ? 11.648 -8.448 -24.930 1.00 46.91 96 ASN A N 1
ATOM 759 C CA . ASN A 1 96 ? 12.798 -9.318 -25.166 1.00 46.91 96 ASN A CA 1
ATOM 760 C C . ASN A 1 96 ? 12.350 -10.600 -25.894 1.00 46.91 96 ASN A C 1
ATOM 762 O O . ASN A 1 96 ? 12.084 -11.608 -25.234 1.00 46.91 96 ASN A O 1
ATOM 766 N N . PRO A 1 97 ? 12.295 -10.628 -27.235 1.00 48.25 97 PRO A N 1
ATOM 767 C CA . PRO A 1 97 ? 12.371 -11.893 -27.944 1.00 48.25 97 PRO A CA 1
ATOM 768 C C . PRO A 1 97 ? 13.804 -12.450 -27.821 1.00 48.25 97 PRO A C 1
ATOM 770 O O . PRO A 1 97 ? 14.765 -11.716 -28.071 1.00 48.25 97 PRO A O 1
ATOM 773 N N . PRO A 1 98 ? 14.009 -13.734 -27.475 1.00 47.09 98 PRO A N 1
ATOM 774 C CA . PRO A 1 98 ? 15.270 -14.414 -27.740 1.00 47.09 98 PRO A CA 1
ATOM 775 C C . PRO A 1 98 ? 15.345 -14.771 -29.236 1.00 47.09 98 PRO A C 1
ATOM 777 O O . PRO A 1 98 ? 15.353 -15.940 -29.600 1.00 47.09 98 PRO A O 1
ATOM 780 N N . ASP A 1 99 ? 15.391 -13.765 -30.107 1.00 47.06 99 ASP A N 1
ATOM 781 C CA . ASP A 1 99 ? 15.548 -13.935 -31.558 1.00 47.06 99 ASP A CA 1
ATOM 782 C C . ASP A 1 99 ? 16.997 -13.639 -31.981 1.00 47.06 99 ASP A C 1
ATOM 784 O O . ASP A 1 99 ? 17.223 -12.763 -32.804 1.00 47.06 99 ASP A O 1
ATOM 788 N N . ASP A 1 100 ? 17.992 -14.328 -31.396 1.00 45.84 100 ASP A N 1
ATOM 789 C CA . ASP A 1 100 ? 19.275 -14.595 -32.092 1.00 45.84 100 ASP A CA 1
ATOM 790 C C . ASP A 1 100 ? 20.166 -15.670 -31.422 1.00 45.84 100 ASP A C 1
ATOM 792 O O . ASP A 1 100 ? 21.379 -15.523 -31.277 1.00 45.84 100 ASP A O 1
ATOM 796 N N . MET A 1 101 ? 19.590 -16.791 -30.979 1.00 45.28 101 MET A N 1
ATOM 797 C CA . MET A 1 101 ? 20.381 -18.009 -30.712 1.00 45.28 101 MET A CA 1
ATOM 798 C C . MET A 1 101 ? 19.836 -19.199 -31.502 1.00 45.28 101 MET A C 1
ATOM 800 O O . MET A 1 101 ? 19.713 -20.316 -31.013 1.00 45.28 101 MET A O 1
ATOM 804 N N . MET A 1 102 ? 19.553 -18.958 -32.781 1.00 47.81 102 MET A N 1
ATOM 805 C CA . MET A 1 102 ? 19.364 -20.006 -33.778 1.00 47.81 102 MET A CA 1
ATOM 806 C C . MET A 1 102 ? 20.733 -20.417 -34.346 1.00 47.81 102 MET A C 1
ATOM 808 O O . MET A 1 102 ? 20.996 -20.263 -35.536 1.00 47.81 102 MET A O 1
ATOM 812 N N . MET A 1 103 ? 21.640 -20.936 -33.511 1.00 43.44 103 MET A N 1
ATOM 813 C CA . MET A 1 103 ? 22.771 -21.698 -34.049 1.00 43.44 103 MET A CA 1
ATOM 814 C C . MET A 1 103 ? 22.243 -23.076 -34.454 1.00 43.44 103 MET A C 1
ATOM 816 O O . MET A 1 103 ? 21.966 -23.936 -33.623 1.00 43.44 103 MET A O 1
ATOM 820 N N . SER A 1 104 ? 22.033 -23.220 -35.761 1.00 44.91 104 SER A N 1
ATOM 821 C CA . SER A 1 104 ? 21.610 -24.433 -36.464 1.00 44.91 104 SER A CA 1
ATOM 822 C C . SER A 1 104 ? 22.384 -25.685 -36.007 1.00 44.91 104 SER A C 1
ATOM 824 O O . SER A 1 104 ? 23.608 -25.606 -35.855 1.00 44.91 104 SER A O 1
ATOM 826 N N . PRO A 1 105 ? 21.744 -26.861 -35.839 1.00 43.44 105 PRO A N 1
ATOM 827 C CA . PRO A 1 105 ? 22.478 -28.101 -35.646 1.00 43.44 105 PRO A CA 1
ATOM 828 C C . PRO A 1 105 ? 23.136 -28.491 -36.975 1.00 43.44 105 PRO A C 1
ATOM 830 O O . PRO A 1 105 ? 22.515 -29.112 -37.840 1.00 43.44 105 PRO A O 1
ATOM 833 N N . VAL A 1 106 ? 24.414 -28.144 -37.151 1.00 39.09 106 VAL A N 1
ATOM 834 C CA . VAL A 1 106 ? 25.233 -28.792 -38.176 1.00 39.09 106 VAL A CA 1
ATOM 835 C C . VAL A 1 106 ? 25.437 -30.242 -37.733 1.00 39.09 106 VAL A C 1
ATOM 837 O O . VAL A 1 106 ? 26.121 -30.545 -36.758 1.00 39.09 106 VAL A O 1
ATOM 840 N N . SER A 1 107 ? 24.765 -31.148 -38.435 1.00 52.22 107 SER A N 1
ATOM 841 C CA . SER A 1 107 ? 25.107 -32.564 -38.440 1.00 52.22 107 SER A CA 1
ATOM 842 C C . SER A 1 107 ? 26.452 -32.736 -39.145 1.00 52.22 107 SER A C 1
ATOM 844 O O . SER A 1 107 ? 26.644 -32.207 -40.243 1.00 52.22 107 SER A O 1
ATOM 846 N N . PRO A 1 108 ? 27.360 -33.524 -38.560 1.00 39.97 108 PRO A N 1
ATOM 847 C CA . PRO A 1 108 ? 27.977 -34.575 -39.346 1.00 39.97 108 PRO A CA 1
ATOM 848 C C . PRO A 1 108 ? 27.832 -35.913 -38.622 1.00 39.97 108 PRO A C 1
ATOM 850 O O . PRO A 1 108 ? 28.250 -36.106 -37.482 1.00 39.97 108 PRO A O 1
ATOM 853 N N . SER A 1 109 ? 27.200 -36.848 -39.320 1.00 44.22 109 SER A N 1
ATOM 854 C CA . SER A 1 109 ? 27.018 -38.224 -38.887 1.00 44.22 109 SER A CA 1
ATOM 855 C C . SER A 1 109 ? 28.343 -39.001 -38.842 1.00 44.22 109 SER A C 1
ATOM 857 O O . SER A 1 109 ? 29.222 -38.777 -39.673 1.00 44.22 109 SER A O 1
ATOM 859 N N . SER A 1 110 ? 28.358 -40.021 -37.972 1.00 42.66 110 SER A N 1
ATOM 860 C CA . SER A 1 110 ? 29.227 -41.215 -37.916 1.00 42.66 110 SER A CA 1
ATOM 861 C C . SER A 1 110 ? 30.338 -41.205 -36.862 1.00 42.66 110 SER A C 1
ATOM 863 O O . SER A 1 110 ? 31.422 -40.695 -37.099 1.00 42.66 110 SER A O 1
ATOM 865 N N . ILE A 1 111 ? 30.086 -41.890 -35.741 1.00 41.31 111 ILE A N 1
ATOM 866 C CA . ILE A 1 111 ? 30.846 -43.070 -35.287 1.00 41.31 111 ILE A CA 1
ATOM 867 C C . ILE A 1 111 ? 29.929 -43.848 -34.331 1.00 41.31 111 ILE A C 1
ATOM 869 O O . ILE A 1 111 ? 29.428 -43.329 -33.337 1.00 41.31 111 ILE A O 1
ATOM 873 N N . GLN A 1 112 ? 29.660 -45.099 -34.691 1.00 48.53 112 GLN A N 1
ATOM 874 C CA . GLN A 1 112 ? 28.989 -46.075 -33.841 1.00 48.53 112 GLN A CA 1
ATOM 875 C C . GLN A 1 112 ? 29.900 -46.473 -32.675 1.00 48.53 112 GLN A C 1
ATOM 877 O O . GLN A 1 112 ? 31.102 -46.600 -32.880 1.00 48.53 112 GLN A O 1
ATOM 882 N N . MET A 1 113 ? 29.326 -46.773 -31.506 1.00 37.12 113 MET A N 1
ATOM 883 C CA . MET A 1 113 ? 29.454 -48.073 -30.820 1.00 37.12 113 MET A CA 1
ATOM 884 C C . MET A 1 113 ? 29.018 -48.002 -29.346 1.00 37.12 113 MET A C 1
ATOM 886 O O . MET A 1 113 ? 29.167 -46.989 -28.675 1.00 37.12 113 MET A O 1
ATOM 890 N N . ALA A 1 114 ? 28.559 -49.164 -28.870 1.00 36.53 114 ALA A N 1
ATOM 891 C CA . ALA A 1 114 ? 28.406 -49.589 -27.476 1.00 36.53 114 ALA A CA 1
ATOM 892 C C . ALA A 1 114 ? 27.111 -49.211 -26.732 1.00 36.53 114 ALA A C 1
ATOM 894 O O . ALA A 1 114 ? 27.078 -48.453 -25.769 1.00 36.53 114 ALA A O 1
ATOM 895 N N . ARG A 1 115 ? 26.052 -49.944 -27.095 1.00 50.06 115 ARG A N 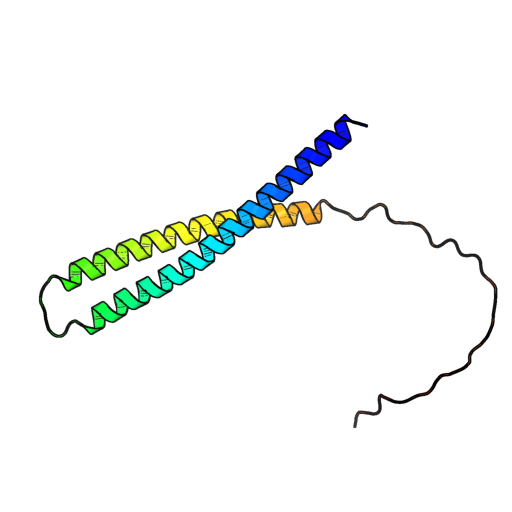1
ATOM 896 C CA . ARG A 1 115 ? 25.073 -50.483 -26.143 1.00 50.06 115 ARG A CA 1
ATOM 897 C C . ARG A 1 115 ? 25.813 -51.348 -25.111 1.00 50.06 115 ARG A C 1
ATOM 899 O O . ARG A 1 115 ? 26.180 -52.472 -25.433 1.00 50.06 115 ARG A O 1
ATOM 906 N N . VAL A 1 116 ? 25.983 -50.865 -23.883 1.00 45.38 116 VAL A N 1
ATOM 907 C CA . VAL A 1 116 ? 26.202 -51.717 -22.703 1.00 45.38 116 VAL A CA 1
ATOM 908 C C . VAL A 1 116 ? 25.369 -51.170 -21.552 1.00 45.38 116 VAL A C 1
ATOM 910 O O . VAL A 1 116 ? 25.520 -50.027 -21.130 1.00 45.38 116 VAL A O 1
ATOM 913 N N . GLY A 1 117 ? 24.399 -51.977 -21.129 1.00 46.75 117 GLY A N 1
ATOM 914 C CA . GLY A 1 117 ? 23.438 -51.613 -20.105 1.00 46.75 117 GLY A CA 1
ATOM 915 C C . GLY A 1 117 ? 24.075 -51.544 -18.725 1.00 46.75 117 GLY A C 1
ATOM 916 O O . GLY A 1 117 ? 24.903 -52.377 -18.367 1.00 46.75 117 GLY A O 1
ATOM 917 N N . TRP A 1 118 ? 23.609 -50.582 -17.943 1.00 36.69 118 TRP A N 1
ATOM 918 C CA . TRP A 1 118 ? 23.682 -50.630 -16.495 1.00 36.69 118 TRP A CA 1
ATOM 919 C C . TRP A 1 118 ? 22.239 -50.653 -15.990 1.00 36.69 118 TRP A C 1
ATOM 921 O O . TRP A 1 118 ? 21.518 -49.669 -16.108 1.00 36.69 118 TRP A O 1
ATOM 931 N N . TYR A 1 119 ? 21.812 -51.861 -15.608 1.00 35.19 119 TYR A N 1
ATOM 932 C CA . TYR A 1 119 ? 20.847 -52.210 -14.559 1.00 35.19 119 TYR A CA 1
ATOM 933 C C . TYR A 1 119 ? 19.915 -51.069 -14.102 1.00 35.19 119 TYR A C 1
ATOM 935 O O . TYR A 1 119 ? 20.360 -50.084 -13.532 1.00 35.19 119 TYR A O 1
ATOM 943 N N . SER A 1 120 ? 18.619 -51.112 -14.424 1.00 39.38 120 SER A N 1
ATOM 944 C CA . SER A 1 120 ? 17.584 -51.912 -13.739 1.00 39.38 120 SER A CA 1
ATOM 945 C C . SER A 1 120 ? 17.445 -51.585 -12.248 1.00 39.38 120 SER A C 1
ATOM 947 O O . SER A 1 120 ? 18.435 -51.567 -11.522 1.00 39.38 120 SER A O 1
ATOM 949 N N . THR A 1 121 ? 16.182 -51.488 -11.806 1.00 46.62 121 THR A N 1
ATOM 950 C CA . THR A 1 121 ? 15.649 -51.104 -10.477 1.00 46.62 121 THR A CA 1
ATOM 951 C C . THR A 1 121 ? 15.578 -49.579 -10.347 1.00 46.62 121 THR A C 1
ATOM 953 O O . THR A 1 121 ? 16.600 -48.929 -10.223 1.00 46.62 121 THR A O 1
ATOM 956 N N . TYR A 1 122 ? 14.441 -48.896 -10.486 1.00 42.25 122 TYR A N 1
ATOM 957 C CA . TYR A 1 122 ? 13.130 -49.106 -9.873 1.00 42.25 122 TYR A CA 1
ATOM 958 C C . TYR A 1 122 ? 12.044 -48.491 -10.769 1.00 42.25 122 TYR A C 1
ATOM 960 O O . TYR A 1 122 ? 12.253 -47.388 -11.257 1.00 42.25 122 TYR A O 1
ATOM 968 N N . CYS A 1 123 ? 10.915 -49.181 -10.956 1.00 39.28 123 CYS A N 1
ATOM 969 C CA . CYS A 1 123 ? 9.556 -48.628 -11.118 1.00 39.28 123 CYS A CA 1
ATOM 970 C C . CYS A 1 123 ? 8.604 -49.802 -11.418 1.00 39.28 123 CYS A C 1
ATOM 972 O O . CYS A 1 123 ? 8.299 -50.094 -12.570 1.00 39.28 123 CYS A O 1
ATOM 974 N N . LEU A 1 124 ? 8.185 -50.518 -10.370 1.00 37.84 124 LEU A N 1
ATOM 975 C CA . LEU A 1 124 ? 7.121 -51.525 -10.424 1.00 37.84 124 LEU A CA 1
ATOM 976 C C . LEU A 1 124 ? 6.010 -51.081 -9.463 1.00 37.84 124 LEU A C 1
ATOM 978 O O . LEU A 1 124 ? 6.097 -51.296 -8.259 1.00 37.84 124 LEU A O 1
ATOM 982 N N . ALA A 1 125 ? 5.022 -50.388 -10.025 1.00 34.56 125 ALA A N 1
ATOM 983 C CA . ALA A 1 125 ? 3.631 -50.233 -9.583 1.00 34.56 125 ALA A CA 1
ATOM 984 C C . ALA A 1 125 ? 2.884 -49.612 -10.787 1.00 34.56 125 ALA A C 1
ATOM 986 O O . ALA A 1 125 ? 3.487 -48.754 -11.439 1.00 34.56 125 ALA A O 1
ATOM 987 N N . PRO A 1 126 ? 1.645 -50.020 -11.141 1.00 42.09 126 PRO A N 1
ATOM 988 C CA . PRO A 1 126 ? 0.529 -50.205 -10.204 1.00 42.09 126 PRO A CA 1
ATOM 989 C C . PRO A 1 126 ? -0.361 -51.446 -10.461 1.00 42.09 126 PRO A C 1
ATOM 991 O O . PRO A 1 126 ? -0.307 -52.041 -11.536 1.00 42.09 126 PRO A O 1
ATOM 994 N N . GLY A 1 127 ? -1.240 -51.760 -9.498 1.00 36.94 127 GLY A N 1
ATOM 995 C CA . GLY A 1 127 ? -2.423 -52.618 -9.688 1.00 36.94 127 GLY A CA 1
ATOM 996 C C . GLY A 1 127 ? -2.490 -53.810 -8.757 1.00 36.94 127 GLY A C 1
ATOM 997 O O . GLY A 1 127 ? -2.073 -54.897 -9.204 1.00 36.94 127 GLY A O 1
#